Protein AF-A0A8B5UMP4-F1 (afdb_monomer)

Structure (mmCIF, N/CA/C/O backbone):
data_AF-A0A8B5UMP4-F1
#
_entry.id   AF-A0A8B5UMP4-F1
#
loop_
_atom_site.group_PDB
_atom_site.id
_atom_site.type_symbol
_atom_site.label_atom_id
_atom_site.label_alt_id
_atom_site.label_comp_id
_atom_site.label_asym_id
_atom_site.label_entity_id
_atom_site.label_seq_id
_atom_site.pdbx_PDB_ins_code
_atom_site.Cartn_x
_atom_site.Cartn_y
_atom_site.Cartn_z
_atom_site.occupancy
_atom_site.B_iso_or_equiv
_atom_site.auth_seq_id
_atom_site.auth_comp_id
_atom_site.auth_asym_id
_atom_site.auth_atom_id
_atom_site.pdbx_PDB_model_num
ATOM 1 N N . MET A 1 1 ? 2.040 -1.176 16.007 1.00 52.44 1 MET A N 1
ATOM 2 C CA . MET A 1 1 ? 1.820 -2.047 14.835 1.00 52.44 1 MET A CA 1
ATOM 3 C C . MET A 1 1 ? 0.949 -1.272 13.867 1.00 52.44 1 MET A C 1
ATOM 5 O O . MET A 1 1 ? -0.240 -1.145 14.134 1.00 52.44 1 MET A O 1
ATOM 9 N N . LYS A 1 2 ? 1.558 -0.639 12.858 1.00 66.44 2 LYS A N 1
ATOM 10 C CA . LYS A 1 2 ? 0.824 0.180 11.878 1.00 66.44 2 LYS A CA 1
ATOM 11 C C . LYS A 1 2 ? 0.136 -0.695 10.830 1.00 66.44 2 LYS A C 1
ATOM 13 O O . LYS A 1 2 ? -0.977 -0.390 10.446 1.00 66.44 2 LYS A O 1
ATOM 18 N N . TYR A 1 3 ? 0.752 -1.813 10.447 1.00 78.19 3 TYR A N 1
ATOM 19 C CA . TYR A 1 3 ? 0.255 -2.694 9.393 1.00 78.19 3 TYR A CA 1
ATOM 20 C C . TYR A 1 3 ? -0.056 -4.089 9.941 1.00 78.19 3 TYR A C 1
ATOM 22 O O . TYR A 1 3 ? 0.612 -4.562 10.865 1.00 78.19 3 TYR A O 1
ATOM 30 N N . LYS A 1 4 ? -1.074 -4.755 9.385 1.00 81.38 4 LYS A N 1
ATOM 31 C CA . LYS A 1 4 ? -1.448 -6.129 9.747 1.00 81.38 4 LYS A CA 1
ATOM 32 C C . LYS A 1 4 ? -1.596 -6.996 8.505 1.00 81.38 4 LYS A C 1
ATOM 34 O O . LYS A 1 4 ? -1.901 -6.516 7.418 1.00 81.38 4 LYS A O 1
ATOM 39 N N . ILE A 1 5 ? -1.392 -8.296 8.679 1.00 86.81 5 ILE A N 1
ATOM 40 C CA . ILE A 1 5 ? -1.677 -9.273 7.627 1.00 86.81 5 ILE A CA 1
ATOM 41 C C . ILE A 1 5 ? -3.181 -9.232 7.333 1.00 86.81 5 ILE A C 1
ATOM 43 O O . ILE A 1 5 ? -3.998 -9.265 8.254 1.00 86.81 5 ILE A O 1
ATOM 47 N N . GLY A 1 6 ? -3.534 -9.139 6.055 1.00 85.06 6 GLY A N 1
ATOM 48 C CA . GLY A 1 6 ? -4.905 -8.998 5.578 1.00 85.06 6 GLY A CA 1
ATOM 49 C C . GLY A 1 6 ? -5.370 -7.554 5.370 1.00 85.06 6 GLY A C 1
ATOM 50 O O . GLY A 1 6 ? -6.415 -7.364 4.742 1.00 85.06 6 GLY A O 1
ATOM 51 N N . ASP A 1 7 ? -4.614 -6.543 5.821 1.00 84.50 7 ASP A N 1
ATOM 52 C CA . ASP A 1 7 ? -4.973 -5.142 5.579 1.00 84.50 7 ASP A CA 1
ATOM 53 C C . ASP A 1 7 ? -4.883 -4.792 4.092 1.00 84.50 7 ASP A C 1
ATOM 55 O O . ASP A 1 7 ? -3.964 -5.214 3.378 1.00 84.50 7 ASP A O 1
ATOM 59 N N . ARG A 1 8 ? -5.855 -3.995 3.635 1.00 86.06 8 ARG A N 1
ATOM 60 C CA . ARG A 1 8 ? -5.847 -3.422 2.291 1.00 86.06 8 ARG A CA 1
ATOM 61 C C . ARG A 1 8 ? -4.995 -2.168 2.286 1.00 86.06 8 ARG A C 1
ATOM 63 O O . ARG A 1 8 ? -5.201 -1.247 3.079 1.00 86.06 8 ARG A O 1
ATOM 70 N N . VAL A 1 9 ? -4.063 -2.123 1.352 1.00 85.25 9 VAL A N 1
ATOM 71 C CA . VAL A 1 9 ? -3.124 -1.022 1.206 1.00 85.25 9 VAL A CA 1
ATOM 72 C C . VAL A 1 9 ? -3.019 -0.592 -0.247 1.00 85.25 9 VAL A C 1
ATOM 74 O O . VAL A 1 9 ? -3.198 -1.390 -1.161 1.00 85.25 9 VAL A O 1
ATOM 77 N N . TYR A 1 10 ? -2.743 0.685 -0.451 1.00 84.62 10 TYR A N 1
ATOM 78 C CA . TYR A 1 10 ? -2.361 1.250 -1.729 1.00 84.62 10 TYR A CA 1
ATOM 79 C C . TYR A 1 10 ? -0.846 1.412 -1.742 1.00 84.62 10 TYR A C 1
ATOM 81 O O . TYR A 1 10 ? -0.272 2.018 -0.836 1.00 84.62 10 TYR A O 1
ATOM 89 N N . ILE A 1 11 ? -0.207 0.843 -2.751 1.00 83.12 11 ILE A N 1
ATOM 90 C CA . ILE A 1 11 ? 1.230 0.919 -2.958 1.00 83.12 11 ILE A CA 1
ATOM 91 C C . ILE A 1 11 ? 1.460 1.973 -4.031 1.00 83.12 11 ILE A C 1
ATOM 93 O O . ILE A 1 11 ? 0.762 1.976 -5.043 1.00 83.12 11 ILE A O 1
ATOM 97 N N . ASP A 1 12 ? 2.431 2.851 -3.809 1.00 79.88 12 ASP A N 1
ATOM 98 C CA . ASP A 1 12 ? 2.940 3.781 -4.817 1.00 79.88 12 ASP A CA 1
ATOM 99 C C . ASP A 1 12 ? 4.465 3.785 -4.759 1.00 79.88 12 ASP A C 1
ATOM 101 O O . ASP A 1 12 ? 5.101 4.741 -4.334 1.00 79.88 12 ASP A O 1
ATOM 105 N N . PHE A 1 13 ? 5.065 2.659 -5.133 1.00 79.25 13 PHE A N 1
ATOM 106 C CA . PHE A 1 13 ? 6.506 2.483 -5.079 1.00 79.25 13 PHE A CA 1
ATOM 107 C C . PHE A 1 13 ? 7.114 2.723 -6.456 1.00 79.25 13 PHE A C 1
ATOM 109 O O . PHE A 1 13 ? 6.892 1.966 -7.407 1.00 79.25 13 PHE A O 1
ATOM 116 N N . LYS A 1 14 ? 7.934 3.764 -6.570 1.00 72.31 14 LYS A N 1
ATOM 117 C CA . LYS A 1 14 ? 8.712 4.034 -7.778 1.00 72.31 14 LYS A CA 1
ATOM 118 C C . LYS A 1 14 ? 10.160 3.612 -7.561 1.00 72.31 14 LYS A C 1
ATOM 120 O O . LYS A 1 14 ? 10.913 4.298 -6.873 1.00 72.31 14 LYS A O 1
ATOM 125 N N . SER A 1 15 ? 10.576 2.508 -8.184 1.00 60.41 15 SER A N 1
ATOM 126 C CA . SER A 1 15 ? 11.985 2.105 -8.151 1.00 60.41 15 SER A CA 1
ATOM 127 C C . SER A 1 15 ? 12.830 3.099 -8.955 1.00 60.41 15 SER A C 1
ATOM 129 O O . SER A 1 15 ? 12.723 3.177 -10.179 1.00 60.41 15 SER A O 1
ATOM 131 N N . CYS A 1 16 ? 13.672 3.875 -8.271 1.00 53.00 16 CYS A N 1
ATOM 132 C CA . CYS A 1 16 ? 14.597 4.834 -8.887 1.00 53.00 16 CYS A CA 1
ATOM 133 C C . CYS A 1 16 ? 16.001 4.247 -9.143 1.00 53.00 16 CYS A C 1
ATOM 135 O O . CYS A 1 16 ? 16.937 5.001 -9.416 1.00 53.00 16 CYS A O 1
ATOM 137 N N . ASN A 1 17 ? 16.189 2.924 -9.036 1.00 48.84 17 ASN A N 1
ATOM 138 C CA . ASN A 1 17 ? 17.523 2.331 -9.120 1.00 48.84 17 ASN A CA 1
ATOM 139 C C . ASN A 1 17 ? 17.953 2.086 -10.579 1.00 48.84 17 ASN A C 1
ATOM 141 O O . ASN A 1 17 ? 17.415 1.234 -11.282 1.00 48.84 17 ASN A O 1
ATOM 145 N N . ARG A 1 18 ? 18.946 2.868 -11.021 1.00 48.12 18 ARG A N 1
ATOM 146 C CA . ARG A 1 18 ? 19.386 3.074 -12.415 1.00 48.12 18 ARG A CA 1
ATOM 147 C C . ARG A 1 18 ? 20.190 1.915 -13.025 1.00 48.12 18 ARG A C 1
ATOM 149 O O . ARG A 1 18 ? 20.904 2.148 -13.995 1.00 48.12 18 ARG A O 1
ATOM 156 N N . MET A 1 19 ? 20.162 0.707 -12.455 1.00 53.03 19 MET A N 1
ATOM 157 C CA . MET A 1 19 ? 21.071 -0.353 -12.918 1.00 53.03 19 MET A CA 1
ATOM 158 C C . MET A 1 19 ? 20.459 -1.654 -13.435 1.00 53.03 19 MET A C 1
ATOM 160 O O . MET A 1 19 ? 21.137 -2.258 -14.254 1.00 53.03 19 MET A O 1
ATOM 164 N N . GLU A 1 20 ? 19.221 -2.064 -13.118 1.00 50.94 20 GLU A N 1
ATOM 165 C CA . GLU A 1 20 ? 18.703 -3.343 -13.676 1.00 50.94 20 GLU A CA 1
ATOM 166 C C . GLU A 1 20 ? 17.200 -3.392 -14.015 1.00 50.94 20 GLU A C 1
ATOM 168 O O . GLU A 1 20 ? 16.796 -4.204 -14.843 1.00 50.94 20 GLU A O 1
ATOM 173 N N . THR A 1 21 ? 16.357 -2.501 -13.479 1.00 45.38 21 THR A N 1
ATOM 174 C CA . THR A 1 21 ? 14.917 -2.451 -13.812 1.00 45.38 21 THR A CA 1
ATOM 175 C C . THR A 1 21 ? 14.473 -1.005 -14.009 1.00 45.38 21 THR A C 1
ATOM 177 O O . THR A 1 21 ? 13.931 -0.372 -13.100 1.00 45.38 21 THR A O 1
ATOM 180 N N . ASP A 1 22 ? 14.763 -0.449 -15.182 1.00 40.44 22 ASP A N 1
ATOM 181 C CA . ASP A 1 22 ? 14.425 0.933 -15.527 1.00 40.44 22 ASP A CA 1
ATOM 182 C C . ASP A 1 22 ? 12.910 1.190 -15.353 1.00 40.44 22 ASP A C 1
ATOM 184 O O . ASP A 1 22 ? 12.075 0.542 -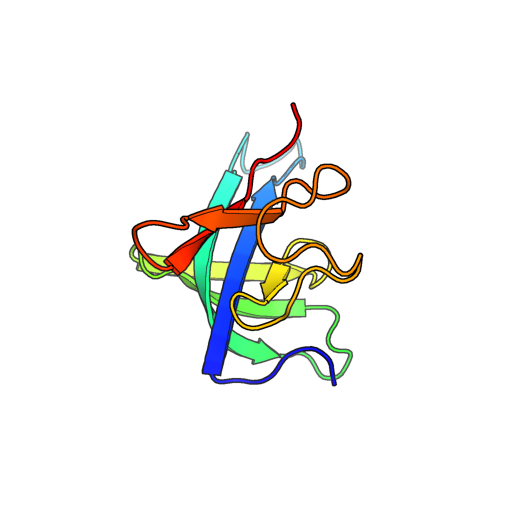15.982 1.00 40.44 22 ASP A O 1
ATOM 188 N N . GLY A 1 23 ? 12.540 2.097 -14.441 1.00 52.16 23 GLY A N 1
ATOM 189 C CA . GLY A 1 23 ? 11.202 2.699 -14.400 1.00 52.16 23 GLY A CA 1
ATOM 190 C C . GLY A 1 23 ? 10.039 1.828 -13.911 1.00 52.16 23 GLY A C 1
ATOM 191 O O . GLY A 1 23 ? 8.890 2.187 -14.171 1.00 52.16 23 GLY A O 1
ATOM 192 N N . THR A 1 24 ? 10.277 0.722 -13.196 1.00 62.56 24 THR A N 1
ATOM 193 C CA . THR A 1 24 ? 9.165 -0.073 -12.639 1.00 62.56 24 THR A CA 1
ATOM 194 C C . THR A 1 24 ? 8.470 0.706 -11.517 1.00 62.56 24 THR A C 1
ATOM 196 O O . THR A 1 24 ? 8.942 0.772 -10.380 1.00 62.56 24 THR A O 1
ATOM 199 N N . HIS A 1 25 ? 7.351 1.338 -11.869 1.00 72.00 25 HIS A N 1
ATOM 200 C CA . HIS A 1 25 ? 6.419 1.972 -10.945 1.00 72.00 25 HIS A CA 1
ATOM 201 C C . HIS A 1 25 ? 5.390 0.925 -10.529 1.00 72.00 25 HIS A C 1
ATOM 203 O O . HIS A 1 25 ? 4.525 0.534 -11.312 1.00 72.00 25 HIS A O 1
ATOM 209 N N . ILE A 1 26 ? 5.534 0.426 -9.306 1.00 75.19 26 ILE A N 1
ATOM 210 C CA . ILE A 1 26 ? 4.591 -0.499 -8.693 1.00 75.19 26 ILE A CA 1
ATOM 211 C C . ILE A 1 26 ? 3.543 0.360 -8.000 1.00 75.19 26 ILE A C 1
ATOM 213 O O . ILE A 1 26 ? 3.761 0.835 -6.888 1.00 75.19 26 ILE A O 1
ATOM 217 N N . PHE A 1 27 ? 2.423 0.580 -8.681 1.00 80.25 27 PHE A N 1
ATOM 218 C CA . PHE A 1 27 ? 1.287 1.295 -8.120 1.00 80.25 27 PHE A CA 1
ATOM 219 C C . PHE A 1 27 ? 0.022 0.452 -8.182 1.00 80.25 27 PHE A C 1
ATOM 221 O O . PHE A 1 27 ? -0.220 -0.281 -9.148 1.00 80.25 27 PHE A O 1
ATOM 228 N N . GLY A 1 28 ? -0.801 0.578 -7.152 1.00 80.56 28 GLY A N 1
ATOM 229 C CA . GLY A 1 28 ? -2.102 -0.060 -7.110 1.00 80.56 28 GLY A CA 1
ATOM 230 C C . GLY A 1 28 ? -2.490 -0.536 -5.726 1.00 80.56 28 GLY A C 1
ATOM 231 O O . GLY A 1 28 ? -1.713 -0.524 -4.774 1.00 80.56 28 GLY A O 1
ATOM 232 N N . GLU A 1 29 ? -3.736 -0.968 -5.637 1.00 86.94 29 GLU A N 1
ATOM 233 C CA . GLU A 1 29 ? -4.296 -1.542 -4.428 1.00 86.94 29 GLU A CA 1
ATOM 234 C C . GLU A 1 29 ? -3.870 -3.003 -4.291 1.00 86.94 29 GLU A C 1
ATOM 236 O O . GLU A 1 29 ? -3.756 -3.748 -5.269 1.00 86.94 29 GLU A O 1
ATOM 241 N N . GLY A 1 30 ? -3.643 -3.416 -3.054 1.00 89.12 30 GLY A N 1
ATOM 242 C CA . GLY A 1 30 ? -3.255 -4.768 -2.717 1.00 89.12 30 GLY A CA 1
ATOM 243 C C . GLY A 1 30 ? -3.620 -5.126 -1.289 1.00 89.12 30 GLY A C 1
ATOM 244 O O . GLY A 1 30 ? -4.146 -4.321 -0.518 1.00 89.12 30 GLY A O 1
ATOM 245 N N . GLN A 1 31 ? -3.331 -6.371 -0.943 1.00 90.69 31 GLN A N 1
ATOM 246 C CA . GLN A 1 31 ? -3.469 -6.885 0.408 1.00 90.69 31 GLN A CA 1
ATOM 247 C C . GLN A 1 31 ? -2.113 -7.343 0.925 1.00 90.69 31 GLN A C 1
ATOM 249 O O . GLN A 1 31 ? -1.348 -7.988 0.204 1.00 90.69 31 GLN A O 1
ATOM 254 N N . ILE A 1 32 ? -1.837 -7.023 2.186 1.00 90.56 32 ILE A N 1
ATOM 255 C CA . ILE A 1 32 ? -0.640 -7.487 2.879 1.00 90.56 32 ILE A CA 1
ATOM 256 C C . ILE A 1 32 ? -0.795 -8.970 3.214 1.00 90.56 32 ILE A C 1
ATOM 258 O O . ILE A 1 32 ? -1.727 -9.361 3.913 1.00 90.56 32 ILE A O 1
ATOM 262 N N . ASP A 1 33 ? 0.157 -9.780 2.765 1.00 90.00 33 ASP A N 1
ATOM 263 C CA . ASP A 1 33 ? 0.250 -11.203 3.104 1.00 90.00 33 ASP A CA 1
ATOM 264 C C . ASP A 1 33 ? 1.239 -11.425 4.261 1.00 90.00 33 ASP A C 1
ATOM 266 O O . ASP A 1 33 ? 1.018 -12.25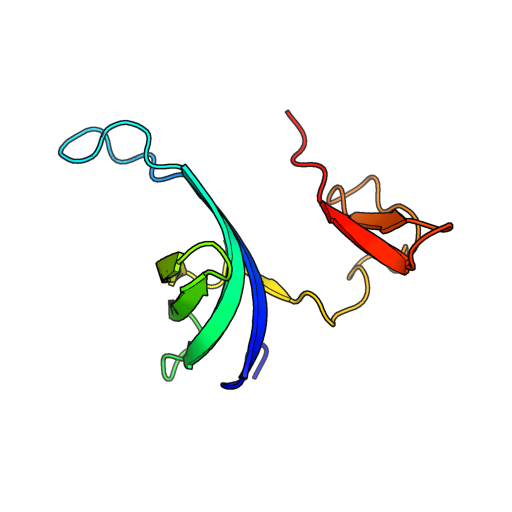5 5.142 1.00 90.00 33 ASP A O 1
ATOM 270 N N . ARG A 1 34 ? 2.306 -10.616 4.310 1.00 88.69 34 ARG A N 1
ATOM 271 C CA . ARG A 1 34 ? 3.337 -10.643 5.349 1.00 88.69 34 ARG A CA 1
ATOM 272 C C . ARG A 1 34 ? 3.843 -9.250 5.705 1.00 88.69 34 ARG A C 1
ATOM 274 O O . ARG A 1 34 ? 4.004 -8.384 4.850 1.00 88.69 34 ARG A O 1
ATOM 281 N N . VAL A 1 35 ? 4.152 -9.083 6.985 1.00 87.12 35 VAL A N 1
ATOM 282 C CA . VAL A 1 35 ? 4.785 -7.892 7.559 1.00 87.12 35 VAL A CA 1
ATOM 283 C C . VAL A 1 35 ? 6.071 -8.349 8.230 1.00 87.12 35 VAL A C 1
ATOM 285 O O . VAL A 1 35 ? 6.055 -9.362 8.931 1.00 87.12 35 VAL A O 1
ATOM 288 N N . ASP A 1 36 ? 7.166 -7.634 7.988 1.00 85.00 36 ASP A N 1
ATOM 289 C CA . ASP A 1 36 ? 8.426 -7.871 8.691 1.00 85.00 36 ASP A CA 1
ATOM 290 C C . ASP A 1 36 ? 8.309 -7.524 10.190 1.00 85.00 36 ASP A C 1
ATOM 292 O O . ASP A 1 36 ? 7.432 -6.750 10.586 1.00 85.00 36 ASP A O 1
ATOM 296 N N . GLU A 1 37 ? 9.178 -8.080 11.037 1.00 78.62 37 GLU A N 1
ATOM 297 C CA . GLU A 1 37 ? 9.106 -7.904 12.496 1.00 78.62 37 GLU A CA 1
ATOM 298 C C . GLU A 1 37 ? 9.195 -6.415 12.884 1.00 78.62 37 GLU A C 1
ATOM 300 O O . GLU A 1 37 ? 8.461 -5.952 13.762 1.00 78.62 37 GLU A O 1
ATOM 305 N N . ASP A 1 38 ? 9.974 -5.636 12.124 1.00 80.38 38 ASP A N 1
ATOM 306 C CA . ASP A 1 38 ? 10.156 -4.195 12.333 1.00 80.38 38 ASP A CA 1
ATOM 307 C C . ASP A 1 38 ? 9.070 -3.322 11.664 1.00 80.38 38 ASP A C 1
ATOM 309 O O . ASP A 1 38 ? 9.062 -2.104 11.806 1.00 80.38 38 ASP A O 1
ATOM 313 N N . ASN A 1 39 ? 8.110 -3.915 10.934 1.00 78.75 39 ASN A N 1
ATOM 314 C CA . ASN A 1 39 ? 7.134 -3.189 10.094 1.00 78.75 39 ASN A CA 1
ATOM 315 C C . ASN A 1 39 ? 7.788 -2.268 9.035 1.00 78.75 39 ASN A C 1
ATOM 317 O O . ASN A 1 39 ? 7.105 -1.416 8.458 1.00 78.75 39 ASN A O 1
ATOM 321 N N . ASP A 1 40 ? 9.082 -2.434 8.757 1.00 83.12 40 ASP A N 1
ATOM 322 C CA . ASP A 1 40 ? 9.799 -1.654 7.747 1.00 83.12 40 ASP A CA 1
ATOM 323 C C . ASP A 1 40 ? 9.502 -2.168 6.336 1.00 83.12 40 ASP A C 1
ATOM 325 O O . ASP A 1 40 ? 9.316 -1.375 5.421 1.00 83.12 40 ASP A O 1
ATOM 329 N N . PHE A 1 41 ? 9.334 -3.484 6.169 1.00 85.69 41 PHE A N 1
ATOM 330 C CA . PHE A 1 41 ? 9.067 -4.107 4.875 1.00 85.69 41 PHE A CA 1
ATOM 331 C C . PHE A 1 41 ? 7.711 -4.819 4.844 1.00 85.69 41 PHE A C 1
ATOM 333 O O . PHE A 1 41 ? 7.357 -5.584 5.749 1.00 85.69 41 PHE A O 1
ATOM 340 N N . LEU A 1 42 ? 6.944 -4.568 3.782 1.00 87.75 42 LEU A N 1
ATOM 341 C CA . LEU A 1 42 ? 5.614 -5.131 3.576 1.00 87.75 42 LEU A CA 1
ATOM 342 C C . LEU A 1 42 ? 5.607 -5.970 2.305 1.00 87.75 42 LEU A C 1
ATOM 344 O O . LEU A 1 42 ? 6.017 -5.512 1.237 1.00 87.75 42 LEU A O 1
ATOM 348 N N . ILE A 1 43 ? 5.118 -7.203 2.429 1.00 89.31 43 ILE A N 1
ATOM 349 C CA . ILE A 1 43 ? 4.991 -8.143 1.321 1.00 89.31 43 ILE A CA 1
ATOM 350 C C . ILE A 1 43 ? 3.520 -8.475 1.144 1.00 89.31 43 ILE A C 1
ATOM 352 O O . ILE A 1 43 ? 2.818 -8.842 2.090 1.00 89.31 43 ILE A O 1
ATOM 356 N N . GLY A 1 44 ? 3.044 -8.385 -0.086 1.00 91.00 44 GLY A N 1
ATOM 357 C CA . GLY A 1 44 ? 1.660 -8.687 -0.378 1.00 91.00 44 GLY A CA 1
ATOM 358 C C . GLY A 1 44 ? 1.395 -8.936 -1.844 1.00 91.00 44 GLY A C 1
ATOM 359 O O . GLY A 1 44 ? 2.305 -9.137 -2.654 1.00 91.00 44 GLY A O 1
ATOM 360 N N . ARG A 1 45 ? 0.110 -8.951 -2.179 1.00 90.94 45 ARG A N 1
ATOM 361 C CA . ARG A 1 45 ? -0.374 -9.177 -3.536 1.00 90.94 45 ARG A CA 1
ATOM 362 C C . ARG A 1 45 ? -1.201 -7.990 -4.004 1.00 90.94 45 ARG A C 1
ATOM 364 O O . ARG A 1 45 ? -2.068 -7.518 -3.274 1.00 90.94 45 ARG A O 1
ATOM 371 N N . LEU A 1 46 ? -0.930 -7.534 -5.222 1.00 87.94 46 LEU A N 1
ATOM 372 C CA . LEU A 1 46 ? -1.717 -6.507 -5.899 1.00 87.94 46 LEU A CA 1
ATOM 373 C C . LEU A 1 46 ? -3.005 -7.114 -6.459 1.00 87.94 46 LEU A C 1
ATOM 375 O O . LEU A 1 46 ? -2.999 -8.241 -6.959 1.00 87.94 46 LEU A O 1
ATOM 379 N N . ASP A 1 47 ? -4.089 -6.343 -6.441 1.00 84.56 47 ASP A N 1
ATOM 380 C CA . ASP A 1 47 ? -5.395 -6.767 -6.962 1.00 84.56 47 ASP A CA 1
ATOM 381 C C . ASP A 1 47 ? -5.343 -7.018 -8.482 1.00 84.56 47 ASP A C 1
ATOM 383 O O . ASP A 1 47 ? -5.896 -7.988 -8.994 1.00 84.56 47 ASP A O 1
ATOM 387 N N . ARG A 1 48 ? -4.531 -6.226 -9.199 1.00 77.69 48 ARG A N 1
ATOM 388 C CA . ARG A 1 48 ? -4.253 -6.388 -10.640 1.00 77.69 48 ARG A CA 1
ATOM 389 C C . ARG A 1 48 ? -3.474 -7.664 -10.999 1.00 77.69 48 ARG A C 1
ATOM 391 O O . ARG A 1 48 ? -3.240 -7.918 -12.178 1.00 77.69 48 ARG A O 1
ATOM 398 N N . GLY A 1 49 ? -3.078 -8.456 -10.005 1.00 78.50 49 GLY A N 1
ATOM 399 C CA . GLY A 1 49 ? -2.180 -9.590 -10.164 1.00 78.50 49 GLY A CA 1
ATOM 400 C C . GLY A 1 49 ? -0.716 -9.162 -10.065 1.00 78.50 49 GLY A C 1
ATOM 401 O O . GLY A 1 49 ? -0.305 -8.135 -10.597 1.00 78.50 49 GLY A O 1
ATOM 402 N N . GLY A 1 50 ? 0.075 -9.961 -9.352 1.00 83.25 50 GLY A N 1
ATOM 403 C CA . GLY A 1 50 ? 1.474 -9.665 -9.039 1.00 83.25 50 GLY A CA 1
ATOM 404 C C . GLY A 1 50 ? 1.711 -9.528 -7.539 1.00 83.25 50 GLY A C 1
ATOM 405 O O . GLY A 1 50 ? 0.792 -9.263 -6.764 1.00 83.25 50 GLY A O 1
ATOM 406 N N . TYR A 1 51 ? 2.952 -9.748 -7.126 1.00 85.38 51 TYR A N 1
ATOM 407 C CA . TYR A 1 51 ? 3.378 -9.560 -5.744 1.00 85.38 51 TYR A CA 1
ATOM 408 C C . TYR A 1 51 ? 4.078 -8.215 -5.616 1.00 85.38 51 TYR A C 1
ATOM 410 O O . TYR A 1 51 ? 4.776 -7.792 -6.537 1.00 85.38 51 TYR A O 1
ATOM 418 N N . PHE A 1 52 ? 3.901 -7.563 -4.475 1.00 84.81 52 PHE A N 1
ATOM 419 C CA . PHE A 1 52 ? 4.654 -6.373 -4.117 1.00 84.81 52 PHE A CA 1
ATOM 420 C C . PHE A 1 52 ? 5.497 -6.667 -2.880 1.00 84.81 52 PHE A C 1
ATOM 422 O O . PHE A 1 52 ? 5.074 -7.389 -1.976 1.00 84.81 52 PHE A O 1
ATOM 429 N N . GLY A 1 53 ? 6.703 -6.115 -2.871 1.00 85.12 53 GLY A N 1
ATOM 430 C CA . GLY A 1 53 ? 7.602 -6.104 -1.729 1.00 85.12 53 GLY A CA 1
ATOM 431 C C . GLY A 1 53 ? 8.226 -4.725 -1.677 1.00 85.12 53 GLY A C 1
ATOM 432 O O . GLY A 1 53 ? 9.105 -4.425 -2.482 1.00 85.12 53 GLY A O 1
ATOM 433 N N . CYS A 1 54 ? 7.720 -3.871 -0.800 1.00 80.69 54 CYS A N 1
ATOM 434 C CA . CYS A 1 54 ? 8.158 -2.486 -0.709 1.00 80.69 54 CYS A CA 1
ATOM 435 C C . CYS A 1 54 ? 8.204 -2.033 0.751 1.00 80.69 54 CYS A C 1
ATOM 437 O O . CYS A 1 54 ? 7.477 -2.576 1.595 1.00 80.69 54 CYS A O 1
ATOM 439 N N . PRO A 1 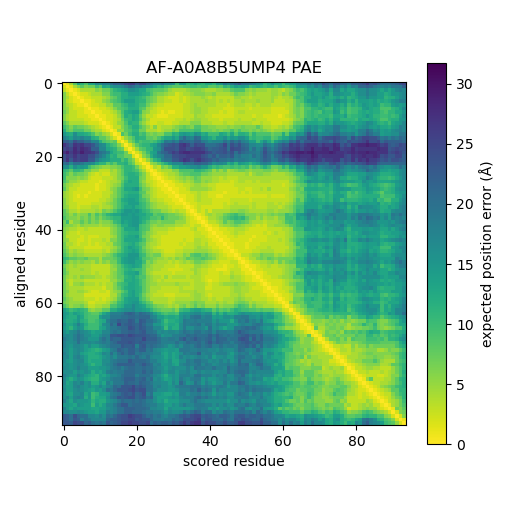55 ? 9.065 -1.052 1.059 1.00 83.88 55 PRO A N 1
ATOM 440 C CA . PRO A 1 55 ? 9.135 -0.497 2.393 1.00 83.88 55 PRO A CA 1
ATOM 441 C C . PRO A 1 55 ? 7.821 0.194 2.756 1.00 83.88 55 PRO A C 1
ATOM 443 O O . PRO A 1 55 ? 7.101 0.723 1.905 1.00 83.88 55 PRO A O 1
ATOM 446 N N . SER A 1 56 ? 7.506 0.202 4.043 1.00 82.88 56 SER A N 1
ATOM 447 C CA . SER A 1 56 ? 6.256 0.730 4.578 1.00 82.88 56 SER A CA 1
ATOM 448 C C . SER A 1 56 ? 6.113 2.250 4.458 1.00 82.88 56 SER A C 1
ATOM 450 O O . SER A 1 56 ? 5.031 2.783 4.707 1.00 82.88 56 SER A O 1
ATOM 452 N N . THR A 1 57 ? 7.175 2.939 4.034 1.00 80.75 57 THR A N 1
ATOM 453 C CA . THR A 1 57 ? 7.190 4.352 3.636 1.00 80.75 57 THR A CA 1
ATOM 454 C C . THR A 1 57 ? 6.381 4.632 2.373 1.00 80.75 57 THR A C 1
ATOM 456 O O . THR A 1 57 ? 5.785 5.701 2.262 1.00 80.75 57 THR A O 1
ATOM 459 N N . ASP A 1 58 ? 6.333 3.673 1.446 1.00 79.81 58 ASP A N 1
ATOM 460 C CA . ASP A 1 58 ? 5.691 3.800 0.128 1.00 79.81 58 ASP A CA 1
ATOM 461 C C . ASP A 1 58 ? 4.334 3.077 0.070 1.00 79.81 58 ASP A C 1
ATOM 463 O O . ASP A 1 58 ? 3.715 2.930 -0.988 1.00 79.81 58 ASP A O 1
ATOM 467 N N . VAL A 1 59 ? 3.856 2.620 1.231 1.00 81.38 59 VAL A N 1
ATOM 468 C CA . VAL A 1 59 ? 2.590 1.912 1.400 1.00 81.38 59 VAL A CA 1
ATOM 469 C C . VAL A 1 59 ? 1.636 2.763 2.224 1.00 81.38 59 VAL A C 1
ATOM 471 O O . VAL A 1 59 ? 1.998 3.313 3.260 1.00 81.38 59 VAL A O 1
ATOM 474 N N . LYS A 1 60 ? 0.386 2.861 1.772 1.00 79.12 60 LYS A N 1
ATOM 475 C CA . LYS A 1 60 ? -0.662 3.637 2.436 1.00 79.12 60 LYS A CA 1
ATOM 476 C C . LYS A 1 60 ? -1.851 2.754 2.776 1.00 79.12 60 LYS A C 1
ATOM 478 O O . LYS A 1 60 ? -2.346 2.024 1.926 1.00 79.12 60 LYS A O 1
ATOM 483 N N . ILE A 1 61 ? -2.336 2.820 4.011 1.00 76.75 61 ILE A N 1
ATOM 484 C CA . ILE A 1 61 ? -3.472 2.002 4.452 1.00 76.75 61 ILE A CA 1
ATOM 485 C C . ILE A 1 61 ? -4.762 2.543 3.833 1.00 76.75 61 ILE A C 1
ATOM 487 O O . ILE A 1 61 ? -5.139 3.693 4.053 1.00 76.75 61 ILE A O 1
ATOM 491 N N . LEU A 1 62 ? -5.465 1.698 3.073 1.00 70.12 62 LEU A N 1
ATOM 492 C CA . LEU A 1 62 ? -6.746 2.044 2.443 1.00 70.12 62 LEU A CA 1
ATOM 493 C C . LEU A 1 62 ? -7.897 2.109 3.441 1.00 70.12 62 LEU A C 1
ATOM 495 O O . LEU A 1 62 ? -8.996 2.471 3.047 1.00 70.12 62 LEU A O 1
ATOM 499 N N . ASN A 1 63 ? -7.673 1.762 4.706 1.00 65.06 63 ASN A N 1
ATOM 500 C CA . ASN A 1 63 ? -8.678 1.836 5.760 1.00 65.06 63 ASN A CA 1
ATOM 501 C C . ASN A 1 63 ? -8.429 2.960 6.788 1.00 65.06 63 ASN A C 1
ATOM 503 O O . ASN A 1 63 ? -9.313 3.256 7.586 1.00 65.06 63 ASN A O 1
ATOM 507 N N . GLU A 1 64 ? -7.295 3.666 6.737 1.00 63.03 64 GLU A N 1
ATOM 508 C CA . GLU A 1 64 ? -6.963 4.723 7.706 1.00 63.03 64 GLU A CA 1
ATOM 509 C C . GLU A 1 64 ? -7.387 6.117 7.213 1.00 63.03 64 GLU A C 1
ATOM 511 O O . GLU A 1 64 ? -7.203 6.441 6.040 1.00 63.03 64 GLU A O 1
ATOM 516 N N . ALA A 1 65 ? -8.004 6.918 8.082 1.00 60.53 65 ALA A N 1
ATOM 517 C CA . ALA A 1 65 ? -8.357 8.312 7.806 1.00 60.53 65 ALA A CA 1
ATOM 518 C C . ALA A 1 65 ? -7.116 9.138 7.415 1.00 60.53 65 ALA A C 1
ATOM 520 O O . ALA A 1 65 ? -5.994 8.774 7.784 1.00 60.53 65 ALA A O 1
ATOM 521 N N . CYS A 1 66 ? -7.277 10.264 6.700 1.00 62.91 66 CYS A N 1
ATOM 522 C CA . CYS A 1 66 ? -6.120 11.135 6.451 1.00 62.91 66 CYS A CA 1
ATOM 523 C C . CYS A 1 66 ? -5.509 11.526 7.805 1.00 62.91 66 CYS A C 1
ATOM 525 O O . CYS A 1 66 ? -6.202 12.088 8.649 1.00 62.91 66 CYS A O 1
ATOM 527 N N . VAL A 1 67 ? -4.202 11.318 8.000 1.00 62.31 67 VAL A N 1
ATOM 528 C CA . VAL A 1 67 ? -3.508 11.698 9.252 1.00 62.31 67 VAL A CA 1
ATOM 529 C C . VAL A 1 67 ? -3.616 13.195 9.574 1.00 62.31 67 VAL A C 1
ATOM 531 O O . VAL A 1 67 ? -3.399 13.606 10.709 1.00 62.31 67 VAL A O 1
ATOM 534 N N . HIS A 1 68 ? -3.967 14.016 8.580 1.00 61.50 68 HIS A N 1
ATOM 535 C CA . HIS A 1 68 ? -4.202 15.451 8.733 1.00 61.50 68 HIS A CA 1
ATOM 536 C C . HIS A 1 68 ? -5.655 15.803 9.111 1.00 61.50 68 HIS A C 1
ATOM 538 O O . HIS A 1 68 ? -5.957 16.980 9.277 1.00 61.50 68 HIS A O 1
ATOM 544 N N . GLY A 1 69 ? -6.556 14.819 9.215 1.00 60.12 69 GLY A N 1
ATOM 545 C CA . GLY A 1 69 ? -7.963 15.005 9.589 1.00 60.12 69 GLY A CA 1
ATOM 546 C C . GLY A 1 69 ? -8.908 15.403 8.450 1.00 60.12 69 GLY A C 1
ATOM 547 O O . GLY A 1 69 ? -10.059 15.740 8.715 1.00 60.12 69 GLY A O 1
ATOM 548 N N . TYR A 1 70 ? -8.448 15.381 7.193 1.00 63.94 70 TYR A N 1
ATOM 549 C CA . TYR A 1 70 ? -9.272 15.698 6.021 1.00 63.94 70 TYR A CA 1
ATOM 550 C C . TYR A 1 70 ? -9.584 14.435 5.216 1.00 63.94 70 TYR A C 1
ATOM 552 O O . TYR A 1 70 ? -8.835 14.074 4.309 1.00 63.94 70 TYR A O 1
ATOM 560 N N . ASP A 1 71 ? -10.689 13.765 5.547 1.00 59.47 71 ASP A N 1
ATOM 561 C CA . ASP A 1 71 ? -11.060 12.499 4.901 1.00 59.47 71 ASP A CA 1
ATOM 562 C C . ASP A 1 71 ? -11.634 12.660 3.482 1.00 59.47 71 ASP A C 1
ATOM 564 O O . ASP A 1 71 ? -11.486 11.779 2.642 1.00 59.47 71 ASP A O 1
ATOM 568 N N . VAL A 1 72 ? -12.245 13.809 3.177 1.00 62.78 72 VAL A N 1
ATOM 569 C CA . VAL A 1 72 ? -12.871 14.059 1.864 1.00 62.78 72 VAL A CA 1
ATOM 570 C C . VAL A 1 72 ? -11.854 14.549 0.830 1.00 62.78 72 VAL A C 1
ATOM 572 O O . VAL A 1 72 ? -11.847 14.084 -0.306 1.00 62.78 72 VAL A O 1
ATOM 575 N N . ALA A 1 73 ? -10.963 15.466 1.212 1.00 63.22 73 ALA A N 1
ATOM 576 C CA . ALA A 1 73 ? -9.886 15.965 0.360 1.00 63.22 73 ALA A 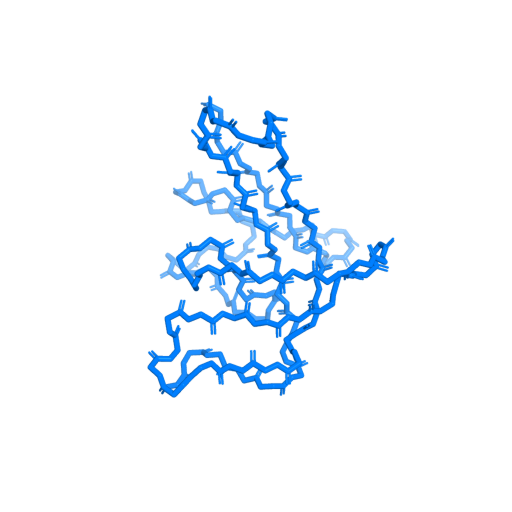CA 1
ATOM 577 C C . ALA A 1 73 ? -8.761 16.573 1.213 1.00 63.22 73 ALA A C 1
ATOM 579 O O . ALA A 1 73 ? -8.914 17.607 1.857 1.00 63.22 73 ALA A O 1
ATOM 580 N N . CYS A 1 74 ? -7.604 15.933 1.189 1.00 69.38 74 CYS A N 1
ATOM 581 C CA . CYS A 1 74 ? -6.403 16.236 1.940 1.00 69.38 74 CYS A CA 1
ATOM 582 C C . CYS A 1 74 ? -5.345 16.786 0.973 1.00 69.38 74 CYS A C 1
ATOM 584 O O . CYS A 1 74 ? -4.503 16.053 0.454 1.00 69.38 74 CYS A O 1
ATOM 586 N N . LEU A 1 75 ? -5.358 18.101 0.741 1.00 65.69 75 LEU A N 1
ATOM 587 C CA . LEU A 1 75 ? -4.410 18.787 -0.157 1.00 65.69 75 LEU A CA 1
ATOM 588 C C . LEU A 1 75 ? -2.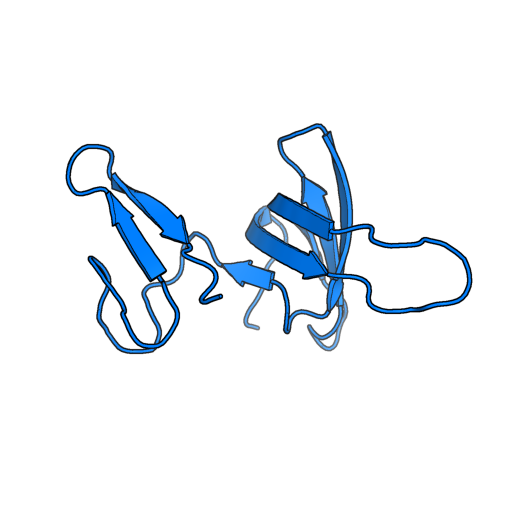936 18.618 0.257 1.00 65.69 75 LEU A C 1
ATOM 590 O O . LEU A 1 75 ? -2.043 18.793 -0.562 1.00 65.69 75 LEU A O 1
ATOM 594 N N . LEU A 1 76 ? -2.680 18.255 1.517 1.00 63.03 76 LEU A N 1
ATOM 595 C CA . LEU A 1 76 ? -1.336 18.048 2.058 1.00 63.03 76 LEU A CA 1
ATOM 596 C C . LEU A 1 76 ? -0.689 16.750 1.564 1.00 63.03 76 LEU A C 1
ATOM 598 O O . LEU A 1 76 ? 0.503 16.731 1.282 1.00 63.03 76 LEU A O 1
ATOM 602 N N . CYS A 1 77 ? -1.459 15.669 1.440 1.00 62.44 77 CYS A N 1
ATOM 603 C CA . CYS A 1 77 ? -0.939 14.357 1.035 1.00 62.44 77 CYS A CA 1
ATOM 604 C C . CYS A 1 77 ? -1.621 13.771 -0.206 1.00 62.44 77 CYS A C 1
ATOM 606 O O . CYS A 1 77 ? -1.330 12.631 -0.573 1.00 62.44 77 CYS A O 1
ATOM 608 N N . GLY A 1 78 ? -2.534 14.530 -0.821 1.00 64.88 78 GLY A N 1
ATOM 609 C CA . GLY A 1 78 ? -3.314 14.114 -1.982 1.00 64.88 78 GLY A CA 1
ATOM 610 C C . GLY A 1 78 ? -4.360 13.038 -1.690 1.00 64.88 78 GLY A C 1
ATOM 611 O O . GLY A 1 78 ? -4.892 12.457 -2.629 1.00 64.88 78 GLY A O 1
ATOM 612 N N . PHE A 1 79 ? -4.646 12.742 -0.418 1.00 71.19 79 PHE A N 1
ATOM 613 C CA . PHE A 1 79 ? -5.729 11.832 -0.039 1.00 71.19 79 PHE A CA 1
ATOM 614 C C . PHE A 1 79 ? -7.078 12.470 -0.357 1.00 71.19 79 PHE A C 1
ATOM 616 O O . PHE A 1 79 ? -7.249 13.664 -0.159 1.00 71.19 79 PHE A O 1
ATOM 623 N N . GLY A 1 80 ? -8.051 11.701 -0.806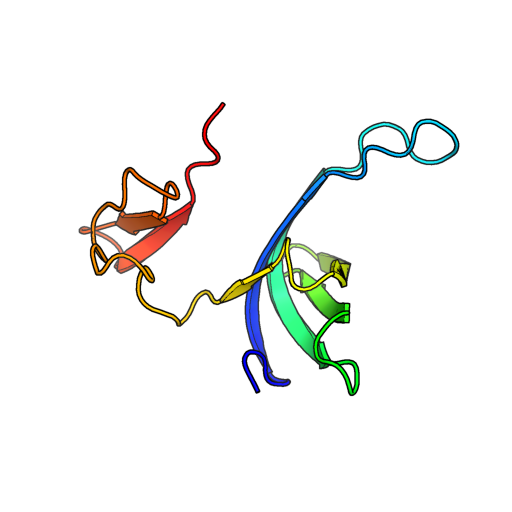 1.00 69.44 80 GLY A N 1
ATOM 624 C CA . GLY A 1 80 ? -9.427 12.149 -0.927 1.00 69.44 80 GLY A CA 1
ATOM 625 C C . GLY A 1 80 ? -10.373 10.966 -0.929 1.00 69.44 80 GLY A C 1
ATOM 626 O O . GLY A 1 80 ? -9.955 9.819 -1.082 1.00 69.44 80 GLY A O 1
ATOM 627 N N . GLN A 1 81 ? -11.654 11.246 -0.777 1.00 71.19 81 GLN A N 1
ATOM 628 C CA . GLN A 1 81 ? -12.707 10.258 -0.900 1.00 71.19 81 GLN A CA 1
ATOM 629 C C . GLN A 1 81 ? -13.724 10.763 -1.914 1.00 71.19 81 GLN A C 1
ATOM 631 O O . GLN A 1 81 ? -14.198 11.894 -1.834 1.00 71.19 81 GLN A O 1
ATOM 636 N N . SER A 1 82 ? -14.053 9.915 -2.882 1.00 63.81 82 SER A N 1
ATOM 637 C CA . SER A 1 82 ? -15.157 10.143 -3.800 1.00 63.81 82 SER A CA 1
ATOM 638 C C . SER A 1 82 ? -16.446 10.241 -2.993 1.00 63.81 82 SER A C 1
ATOM 640 O O . SER A 1 82 ? -16.876 9.267 -2.382 1.00 63.81 82 SER A O 1
ATOM 642 N N . GLU A 1 83 ? -17.086 11.406 -3.000 1.00 64.44 83 GLU A N 1
ATOM 643 C CA . GLU A 1 83 ? -18.351 11.613 -2.285 1.00 64.44 83 GLU A CA 1
ATOM 644 C C . GLU A 1 83 ? -19.488 10.758 -2.878 1.00 64.44 83 GLU A C 1
ATOM 646 O O . GLU A 1 83 ? -20.457 10.426 -2.204 1.00 64.44 83 GLU A O 1
ATOM 651 N N . THR A 1 84 ? -19.356 10.366 -4.150 1.00 67.44 84 THR A N 1
ATOM 652 C CA . THR A 1 84 ? -20.383 9.634 -4.905 1.00 67.44 84 THR A CA 1
ATOM 653 C C . THR A 1 84 ? -20.265 8.121 -4.766 1.00 67.44 84 THR A C 1
ATOM 655 O O . THR A 1 84 ? -21.279 7.428 -4.773 1.00 67.44 84 THR A O 1
ATOM 658 N N . THR A 1 85 ? -19.041 7.598 -4.666 1.00 65.56 85 THR A N 1
ATOM 659 C CA . THR A 1 85 ? -18.782 6.148 -4.603 1.00 65.56 85 THR A CA 1
ATOM 660 C C . THR A 1 85 ? -18.199 5.698 -3.265 1.00 65.56 85 THR A C 1
ATOM 662 O O . THR A 1 85 ? -18.148 4.503 -2.988 1.00 65.56 85 THR A O 1
ATOM 665 N N . GLY A 1 86 ? -17.767 6.633 -2.415 1.00 64.88 86 GLY A N 1
ATOM 666 C CA . GLY A 1 86 ? -17.053 6.345 -1.170 1.00 64.88 86 GLY A CA 1
ATOM 667 C C . GLY A 1 86 ? -15.626 5.829 -1.386 1.00 64.88 86 GLY A C 1
ATOM 668 O O . GLY A 1 86 ? -14.938 5.523 -0.410 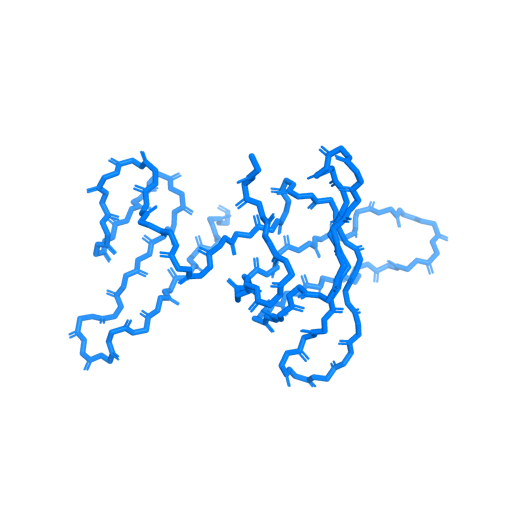1.00 64.88 86 GLY A O 1
ATOM 669 N N . GLU A 1 87 ? -15.177 5.723 -2.638 1.00 61.88 87 GLU A N 1
ATOM 670 C CA . GLU A 1 87 ? -13.864 5.199 -3.007 1.00 61.88 87 GLU A CA 1
ATOM 671 C C . GLU A 1 87 ? -12.759 6.181 -2.624 1.00 61.88 87 GLU A C 1
ATOM 673 O O . GLU A 1 87 ? -12.898 7.394 -2.787 1.00 61.88 87 GLU A O 1
ATOM 678 N N . ARG A 1 88 ? -11.640 5.664 -2.116 1.00 68.38 88 ARG A N 1
ATOM 679 C CA . ARG A 1 88 ? -10.504 6.494 -1.711 1.00 68.38 88 ARG A CA 1
ATOM 680 C C . ARG A 1 88 ? -9.620 6.794 -2.913 1.00 68.38 88 ARG A C 1
ATOM 682 O O . ARG A 1 88 ? -9.184 5.888 -3.615 1.00 68.38 88 ARG A O 1
ATOM 689 N N . ILE A 1 89 ? -9.349 8.072 -3.129 1.00 69.88 89 ILE A N 1
ATOM 690 C CA . ILE A 1 89 ? -8.594 8.602 -4.257 1.00 69.88 89 ILE A CA 1
ATOM 691 C C . ILE A 1 89 ? -7.255 9.112 -3.729 1.00 69.88 89 ILE A C 1
ATOM 693 O O . ILE A 1 89 ? -7.207 9.906 -2.791 1.00 69.88 89 ILE A O 1
ATOM 697 N N . TRP A 1 90 ? -6.158 8.679 -4.344 1.00 67.75 90 TRP A N 1
ATOM 698 C CA . TRP A 1 90 ? -4.818 9.161 -4.024 1.00 67.75 90 TRP A CA 1
ATOM 699 C C . TRP A 1 90 ? -4.279 9.955 -5.211 1.00 67.75 90 TRP A C 1
ATOM 701 O O . TRP A 1 90 ? -3.880 9.389 -6.224 1.00 67.75 90 TRP A O 1
ATOM 711 N N . HIS A 1 91 ? -4.265 11.281 -5.098 1.00 61.75 91 HIS A N 1
ATOM 712 C CA . HIS A 1 91 ? -3.579 12.144 -6.050 1.00 61.75 91 HIS A CA 1
ATOM 713 C C . HIS A 1 91 ? -2.099 12.238 -5.670 1.00 61.75 91 HIS A C 1
ATOM 715 O O . HIS A 1 91 ? -1.720 12.983 -4.767 1.00 61.75 91 HIS A O 1
ATOM 721 N N . THR A 1 92 ? -1.238 11.504 -6.371 1.00 51.94 92 THR A N 1
ATOM 722 C CA . THR A 1 92 ? 0.208 11.759 -6.353 1.00 51.94 92 THR A CA 1
ATOM 723 C C . THR A 1 92 ? 0.462 13.176 -6.866 1.00 51.94 92 THR A C 1
ATOM 725 O O . THR A 1 92 ? 0.228 13.460 -8.044 1.00 51.94 92 THR A O 1
ATOM 728 N N . GLN A 1 93 ? 0.880 14.080 -5.972 1.00 47.12 93 GLN A N 1
ATOM 729 C CA . GLN A 1 93 ? 1.320 15.424 -6.349 1.00 47.12 93 GLN A CA 1
ATOM 730 C C . GLN A 1 93 ? 2.502 15.297 -7.318 1.00 47.12 93 GLN A C 1
ATOM 732 O O . GLN A 1 93 ? 3.465 14.583 -7.043 1.00 47.12 93 GLN A O 1
ATOM 737 N N . ARG A 1 94 ? 2.358 15.940 -8.477 1.00 41.41 94 ARG A N 1
ATOM 738 C CA . ARG A 1 94 ? 3.361 1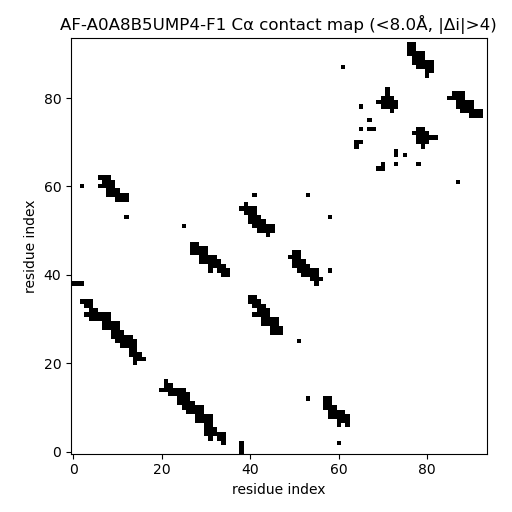6.033 -9.538 1.00 41.41 94 ARG A CA 1
ATOM 739 C C . ARG A 1 94 ? 4.381 17.116 -9.225 1.00 41.41 94 ARG A C 1
ATOM 741 O O . ARG A 1 94 ? 3.951 18.164 -8.699 1.00 41.41 94 ARG A O 1
#

Secondary structure (DSSP, 8-state):
----TT-EEEEEEE---TTTSTT-EEEEEEEEEEE-TTSSEEEEEETTSSEEEEETTSEEETTSPPTTS-SSEETTTTEEE-TTT--EEE----

Solvent-accessible surface area (backbone atoms only — not comparable to full-atom values): 5675 Å² total; per-residue (Å²): 130,95,75,55,69,69,41,48,30,37,35,60,39,68,49,81,58,92,81,86,54,84,73,53,63,51,67,49,51,26,35,29,70,42,66,43,96,83,57,52,42,38,31,27,39,34,74,89,64,57,75,46,77,47,49,45,88,41,46,41,60,71,82,61,71,43,95,84,74,32,56,58,62,22,87,89,76,26,40,23,33,39,90,86,76,68,46,77,44,74,46,79,84,128

Radius of gyration: 13.82 Å; Cα contacts (8 Å, |Δi|>4): 182; chains: 1; bounding box: 42×30×30 Å

Mean predicted aligned error: 11.02 Å

Organism: Acinetobacter baumannii (NCBI:txid470)

pLDDT: mean 72.37, std 13.08, range [40.44, 91.0]

Sequence (94 aa):
MKYKIGDRVYIDFKSCNRMETDGTHIFGEGQIDRVDEDNDFLIGRLDRGGYFGCPSTDVKILNEACVHGYDVACLLCGFGQSETTGERIWHTQR

Nearest PDB structures (foldseek):
  1k9a-assembly6_F  TM=6.597E-01  e=2.628E-02  Rattus norvegicus
  1k9a-assembly5_E  TM=6.085E-01  e=1.780E-02  Rattus norvegicus
  1k9a-assembly7_C  TM=5.681E-01  e=1.989E-02  Rattus norvegicus
  1k9a-assembly2_B  TM=4.987E-01  e=1.989E-02  Rattus norvegicus
  9f1b-assembly1_BA  TM=6.017E-01  e=2.576E-01  Oryctolagus cuniculus

Foldseek 3Di:
DPDDAFFKKWFFDFDPDPD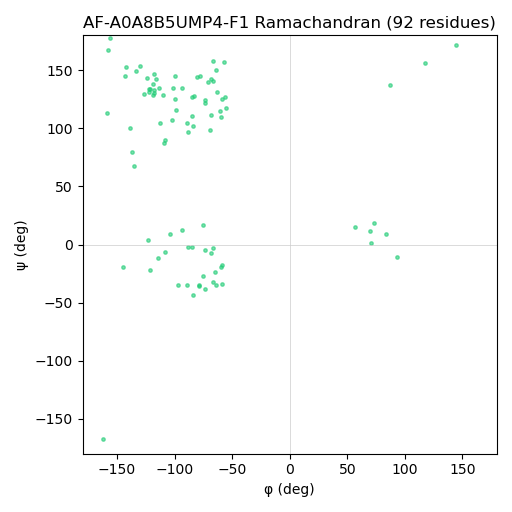DDPTDGDTAIWGFHDADPVSQWTWTAHPVGDIDIHGCVRIGGQPDADPVNAAAADPPQQWHADPVPRGIDRDDDD